Protein AF-A0A6V8LQ02-F1 (afdb_monomer_lite)

Foldseek 3Di:
DQVVQVVQFDWDWDDPPPQDTDIDGGHDPVRVVVLCVQLVVQLDDPDPDDPDDSVRSSVVSVVVVVVVVLPDPPDDDDVNHRDDWDKAWPPVCLLVLNIFIATPVRDTHGSVRVVVVCVVVVNDRPNVCPVDDDPPPPDDDD

Sequence (142 aa):
MEARARQTRAFHLTRHGDGRVRLTGWLDEDGAATVNAALDPLCAPRHDVDVRTPAQRRADALVEICDLAMRTEDLPESGGERPHVVVTVSFDMLRLALGVGTLDTGERLSPEQVRRLACDAKIIPPSWVAMGRSWTWAAPDG

pLDDT: mean 73.09, std 15.28, range [33.59, 93.06]

Secondary structure (DSSP, 8-state):
-HHHHHHS-EEEEEE-SSS-EEEEEE--HHHHHHHHHHHHHHHS--SS---S-HHHHHHHHHHHHHHHHHHSTTSPPBTTB-----EE--HHHHHTT-PPEEETTSPEEPHHHHHHHHHHTT---GGGTTSS----------

Radius of gyration: 18.88 Å; chains: 1; bounding box: 37×36×60 Å

Organism: NCBI:txid1076125

Structure (mmCIF, N/CA/C/O backbone):
data_AF-A0A6V8LQ02-F1
#
_entry.id   AF-A0A6V8LQ02-F1
#
loop_
_atom_site.group_PDB
_atom_site.id
_atom_site.type_symbol
_atom_site.label_atom_id
_atom_site.label_alt_id
_atom_site.label_comp_id
_atom_site.label_asym_id
_atom_site.label_entity_id
_atom_site.label_seq_id
_atom_site.pdbx_PDB_ins_code
_atom_site.Cartn_x
_atom_site.Cartn_y
_atom_site.Cartn_z
_atom_site.occupancy
_atom_site.B_iso_or_equiv
_atom_site.auth_seq_id
_atom_site.auth_comp_id
_atom_site.auth_asym_id
_atom_site.auth_atom_id
_atom_site.pdbx_PDB_model_num
ATOM 1 N N . MET A 1 1 ? -2.259 -7.058 30.278 1.00 58.53 1 MET A N 1
ATOM 2 C CA . MET A 1 1 ? -1.406 -6.552 29.176 1.00 58.53 1 MET A CA 1
ATOM 3 C C . MET A 1 1 ? -2.218 -6.248 27.919 1.00 58.53 1 MET A C 1
ATOM 5 O O . MET A 1 1 ? -2.030 -5.171 27.367 1.00 58.53 1 MET A O 1
ATOM 9 N N . GLU A 1 2 ? -3.173 -7.097 27.529 1.00 57.34 2 GLU A N 1
ATOM 10 C CA . GLU A 1 2 ? -4.041 -6.910 26.344 1.00 57.34 2 GLU A CA 1
ATOM 11 C C . GLU A 1 2 ? -4.766 -5.554 26.277 1.00 57.34 2 GLU A C 1
ATOM 13 O O . GLU A 1 2 ? -4.810 -4.925 25.224 1.00 57.34 2 GLU A O 1
ATOM 18 N N . ALA A 1 3 ? -5.264 -5.032 27.407 1.00 57.34 3 ALA A N 1
ATOM 19 C CA . ALA A 1 3 ? -5.934 -3.726 27.438 1.00 57.34 3 ALA A CA 1
ATOM 20 C C . ALA A 1 3 ? -5.021 -2.559 27.008 1.00 57.34 3 ALA A C 1
ATOM 22 O O . ALA A 1 3 ? -5.496 -1.602 26.402 1.00 57.34 3 ALA A O 1
ATOM 23 N N . ARG A 1 4 ? -3.710 -2.653 27.283 1.00 57.12 4 ARG A N 1
ATOM 24 C CA . ARG A 1 4 ? -2.720 -1.647 26.875 1.00 57.12 4 ARG A CA 1
ATOM 25 C C . ARG A 1 4 ? -2.371 -1.798 25.395 1.00 57.12 4 ARG A C 1
ATOM 27 O O . ARG A 1 4 ? -2.341 -0.789 24.706 1.00 57.12 4 ARG A O 1
ATOM 34 N N . ALA A 1 5 ? -2.212 -3.031 24.904 1.00 59.41 5 ALA A N 1
ATOM 35 C CA . ALA A 1 5 ? -1.982 -3.307 23.482 1.00 59.41 5 ALA A CA 1
ATOM 36 C C . ALA A 1 5 ? -3.120 -2.756 22.602 1.00 59.41 5 ALA A C 1
ATOM 38 O O . ALA A 1 5 ? -2.867 -2.067 21.615 1.00 59.41 5 ALA A O 1
ATOM 39 N N . ARG A 1 6 ? -4.378 -2.941 23.027 1.00 60.41 6 ARG A N 1
ATOM 40 C CA . ARG A 1 6 ? -5.551 -2.408 22.320 1.00 60.41 6 ARG A CA 1
ATOM 41 C C . ARG A 1 6 ? -5.645 -0.879 22.355 1.00 60.41 6 ARG A C 1
ATOM 43 O O . ARG A 1 6 ? -6.169 -0.287 21.419 1.00 60.41 6 ARG A O 1
ATOM 50 N N . GLN A 1 7 ? -5.154 -0.235 23.415 1.00 59.66 7 GLN A N 1
ATOM 51 C CA . GLN A 1 7 ? -5.141 1.230 23.542 1.00 59.66 7 GLN A CA 1
ATOM 52 C C . GLN A 1 7 ? -3.989 1.889 22.780 1.00 59.66 7 GLN A C 1
ATOM 54 O O . GLN A 1 7 ? -4.115 3.039 22.373 1.00 59.66 7 GLN A O 1
ATOM 59 N N . THR A 1 8 ? -2.877 1.181 22.572 1.00 72.75 8 THR A N 1
ATOM 60 C CA . THR A 1 8 ? -1.730 1.689 21.805 1.00 72.75 8 THR A CA 1
ATOM 61 C C . THR A 1 8 ? -1.779 1.335 20.324 1.00 72.75 8 THR A C 1
ATOM 63 O O . THR A 1 8 ? -0.861 1.705 19.591 1.00 72.75 8 THR A O 1
ATOM 66 N N . ARG A 1 9 ? -2.818 0.614 19.876 1.00 79.50 9 ARG A N 1
ATOM 67 C CA . ARG A 1 9 ? -2.979 0.282 18.463 1.00 79.50 9 ARG A CA 1
ATOM 68 C C . ARG A 1 9 ? -3.126 1.560 17.650 1.00 79.50 9 ARG A C 1
ATOM 70 O O . ARG A 1 9 ? -3.928 2.435 17.975 1.00 79.50 9 ARG A O 1
ATOM 77 N N . ALA A 1 10 ? -2.346 1.661 16.594 1.00 84.06 10 ALA A N 1
ATOM 78 C CA . ALA A 1 10 ? -2.382 2.808 15.713 1.00 84.06 10 ALA A CA 1
ATOM 79 C C . ALA A 1 10 ? -1.878 2.398 14.338 1.00 84.06 10 ALA A C 1
ATOM 81 O O . ALA A 1 10 ? -1.065 1.485 14.227 1.00 84.06 10 ALA A O 1
ATOM 82 N N . PHE A 1 11 ? -2.329 3.096 13.305 1.00 88.75 11 PHE A N 1
ATOM 83 C CA . PHE A 1 11 ? -1.828 2.951 11.948 1.00 88.75 11 PHE A CA 1
ATOM 84 C C . PHE A 1 11 ? -1.801 4.339 11.317 1.00 88.75 11 PHE A C 1
ATOM 86 O O . PHE A 1 11 ? -2.826 5.006 11.217 1.00 88.75 11 PHE A O 1
ATOM 93 N N . HIS A 1 12 ? -0.609 4.788 10.948 1.00 86.19 12 HIS A N 1
ATOM 94 C CA . HIS A 1 12 ? -0.364 6.118 10.417 1.00 86.19 12 HIS A CA 1
ATOM 95 C C . HIS A 1 12 ? 0.263 6.012 9.034 1.00 86.19 12 HIS A C 1
ATOM 97 O O . HIS A 1 12 ? 1.202 5.237 8.830 1.00 86.19 12 HIS A O 1
ATOM 103 N N . LEU A 1 13 ? -0.232 6.850 8.127 1.00 87.69 13 LEU A N 1
ATOM 104 C CA . LEU A 1 13 ? 0.320 7.093 6.803 1.00 87.69 13 LEU A CA 1
ATOM 105 C C . LEU A 1 13 ? 0.954 8.486 6.796 1.00 87.69 13 LEU A C 1
ATOM 107 O O . LEU A 1 13 ? 0.249 9.492 6.786 1.00 87.69 13 LEU A O 1
ATOM 111 N N . THR A 1 14 ? 2.285 8.550 6.808 1.00 86.38 14 THR A N 1
ATOM 112 C CA . THR A 1 14 ? 3.028 9.819 6.847 1.00 86.38 14 THR A CA 1
ATOM 113 C C . THR A 1 14 ? 3.802 10.020 5.551 1.00 86.38 14 THR A C 1
ATOM 115 O O . THR A 1 14 ? 4.638 9.195 5.180 1.00 86.38 14 THR A O 1
ATOM 118 N N . ARG A 1 15 ? 3.552 11.130 4.850 1.00 83.69 15 ARG A N 1
ATOM 119 C CA . ARG A 1 15 ? 4.243 11.462 3.594 1.00 83.69 15 ARG A CA 1
ATOM 120 C C . ARG A 1 15 ? 5.707 11.814 3.852 1.00 83.69 15 ARG A C 1
ATOM 122 O O . ARG A 1 15 ? 5.998 12.586 4.760 1.00 83.69 15 ARG A O 1
ATOM 129 N N . HIS A 1 16 ? 6.611 11.289 3.025 1.00 83.06 16 HIS A N 1
ATOM 130 C CA . HIS A 1 16 ? 8.054 11.535 3.148 1.00 83.06 16 HIS A CA 1
ATOM 131 C C . HIS A 1 16 ? 8.607 12.546 2.123 1.00 83.06 16 HIS A C 1
ATOM 133 O O . HIS A 1 16 ? 9.782 12.899 2.184 1.00 83.06 16 HIS A O 1
ATOM 139 N N . GLY A 1 17 ? 7.758 13.045 1.212 1.00 71.25 17 GLY A N 1
ATOM 140 C CA . GLY A 1 17 ? 8.073 14.126 0.263 1.00 71.25 17 GLY A CA 1
ATOM 141 C C . GLY A 1 17 ? 8.778 13.693 -1.029 1.00 71.25 17 GLY A C 1
ATOM 142 O O . GLY A 1 17 ? 8.812 14.456 -1.987 1.00 71.25 17 GLY A O 1
ATOM 143 N N . ASP A 1 18 ? 9.268 12.460 -1.094 1.00 81.19 18 ASP A N 1
ATOM 144 C CA . ASP A 1 18 ? 9.986 11.861 -2.228 1.00 81.19 18 ASP A CA 1
ATOM 145 C C . ASP A 1 18 ? 9.121 10.870 -3.029 1.00 81.19 18 ASP A C 1
ATOM 147 O O . ASP A 1 18 ? 9.623 9.942 -3.660 1.00 81.19 18 ASP A O 1
ATOM 151 N N . GLY A 1 19 ? 7.798 11.035 -2.963 1.00 74.25 19 GLY A N 1
ATOM 152 C CA . GLY A 1 19 ? 6.839 10.104 -3.564 1.00 74.25 19 GLY A CA 1
ATOM 153 C C . GLY A 1 19 ? 6.628 8.819 -2.759 1.00 74.25 19 GLY A C 1
ATOM 154 O O . GLY A 1 19 ? 5.898 7.939 -3.212 1.00 74.25 19 GLY A O 1
ATOM 155 N N . ARG A 1 20 ? 7.226 8.697 -1.565 1.00 82.56 20 ARG A N 1
ATOM 156 C CA . ARG A 1 20 ? 6.972 7.586 -0.643 1.00 82.56 20 ARG A CA 1
ATOM 157 C C . ARG A 1 20 ? 6.071 8.009 0.512 1.00 82.56 20 ARG A C 1
ATOM 159 O O . ARG A 1 20 ? 6.140 9.130 1.028 1.00 82.56 20 ARG A O 1
ATOM 166 N N . VAL A 1 21 ? 5.261 7.056 0.960 1.00 84.50 21 VAL A N 1
ATOM 167 C CA . VAL A 1 21 ? 4.457 7.155 2.179 1.00 84.50 21 VAL A CA 1
ATOM 168 C C . VAL A 1 21 ? 4.983 6.130 3.172 1.00 84.50 21 VAL A C 1
ATOM 170 O O . VAL A 1 21 ? 5.175 4.961 2.841 1.00 84.50 21 VAL A O 1
ATOM 173 N N . ARG A 1 22 ? 5.248 6.579 4.396 1.00 88.69 22 ARG A N 1
ATOM 174 C CA . ARG A 1 22 ? 5.670 5.725 5.498 1.00 88.69 22 ARG A CA 1
ATOM 175 C C . ARG A 1 22 ? 4.441 5.214 6.238 1.00 88.69 22 ARG A C 1
ATOM 177 O O . ARG A 1 22 ? 3.657 6.007 6.750 1.00 88.69 22 ARG A O 1
ATOM 184 N N . LEU A 1 23 ? 4.328 3.893 6.324 1.00 92.00 23 LEU A N 1
ATOM 185 C CA . LEU A 1 23 ? 3.333 3.195 7.132 1.00 92.00 23 LEU A CA 1
ATOM 186 C C . LEU A 1 23 ? 3.958 2.875 8.491 1.00 92.00 23 LEU A C 1
ATOM 188 O O . LEU A 1 23 ? 5.024 2.260 8.548 1.00 92.00 23 LEU A O 1
ATOM 192 N N . THR A 1 24 ? 3.327 3.294 9.587 1.00 89.69 24 THR A N 1
ATOM 193 C CA . THR A 1 24 ? 3.813 3.001 10.948 1.00 89.69 24 THR A CA 1
ATOM 194 C C . THR A 1 24 ? 2.689 2.811 11.936 1.00 89.69 24 THR A C 1
ATOM 196 O O . THR A 1 24 ? 1.683 3.512 11.881 1.00 89.69 24 THR A O 1
ATOM 199 N N . GLY A 1 25 ? 2.920 1.951 12.918 1.00 88.69 25 GLY A N 1
ATOM 200 C CA . GLY A 1 25 ? 2.064 1.842 14.079 1.00 88.69 25 GLY A CA 1
ATOM 201 C C . GLY A 1 25 ? 2.180 0.481 14.739 1.00 88.69 25 GLY A C 1
ATOM 202 O O . GLY A 1 25 ? 3.124 -0.262 14.468 1.00 88.69 25 GLY A O 1
ATOM 203 N N . TRP A 1 26 ? 1.229 0.184 15.612 1.00 90.81 26 TRP A N 1
ATOM 204 C CA . TRP A 1 26 ? 1.202 -1.044 16.392 1.00 90.81 26 TRP A CA 1
ATOM 205 C C . TRP A 1 26 ? -0.141 -1.730 16.204 1.00 90.81 26 TRP A C 1
ATOM 207 O O . TRP A 1 26 ? -1.185 -1.076 16.208 1.00 90.81 26 TRP A O 1
ATOM 217 N N . LEU A 1 27 ? -0.095 -3.047 16.059 1.00 89.38 27 LEU A N 1
ATOM 218 C CA . LEU A 1 27 ? -1.253 -3.924 16.169 1.00 89.38 27 LEU A CA 1
ATOM 219 C C . LEU A 1 27 ? -1.138 -4.692 17.487 1.00 89.38 27 LEU A C 1
ATOM 221 O O . LEU A 1 27 ? -0.041 -4.844 18.030 1.00 89.38 27 LEU A O 1
ATOM 225 N N . ASP A 1 28 ? -2.268 -5.155 18.005 1.00 89.56 28 ASP A N 1
ATOM 226 C CA . ASP A 1 28 ? -2.272 -6.226 18.995 1.00 89.56 28 ASP A CA 1
ATOM 227 C C . ASP A 1 28 ? -1.915 -7.566 18.329 1.00 89.56 28 ASP A C 1
ATOM 229 O O . ASP A 1 28 ? -1.800 -7.662 17.105 1.00 89.56 28 ASP A O 1
ATOM 233 N N . GLU A 1 29 ? -1.677 -8.601 19.136 1.00 87.06 29 GLU A N 1
ATOM 234 C CA . GLU A 1 29 ? -1.217 -9.901 18.630 1.00 87.06 29 GLU A CA 1
ATOM 235 C C . GLU A 1 29 ? -2.233 -10.545 17.676 1.00 87.06 29 GLU A C 1
ATOM 237 O O . GLU A 1 29 ? -1.843 -11.031 16.616 1.00 87.06 29 GLU A O 1
ATOM 242 N N . ASP A 1 30 ? -3.526 -10.478 18.003 1.00 88.19 30 ASP A N 1
ATOM 243 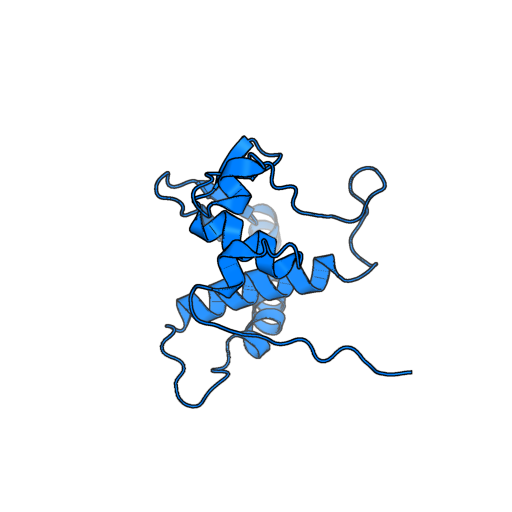C CA . ASP A 1 30 ? -4.609 -11.008 17.164 1.00 88.19 30 ASP A CA 1
ATOM 244 C C . ASP A 1 30 ? -4.747 -10.239 15.837 1.00 88.19 30 ASP A C 1
ATOM 246 O O . ASP A 1 30 ? -4.814 -10.834 14.755 1.00 88.19 30 ASP A O 1
ATOM 250 N N . GLY A 1 31 ? -4.673 -8.902 15.879 1.00 86.19 31 GLY A N 1
ATOM 251 C CA . GLY A 1 31 ? -4.651 -8.077 14.674 1.00 86.19 31 GLY A CA 1
ATOM 252 C C . GLY A 1 31 ? -3.421 -8.347 13.803 1.00 86.19 31 GLY A C 1
ATOM 253 O O . GLY A 1 31 ? -3.533 -8.437 12.580 1.00 86.19 31 GLY A O 1
ATOM 254 N N . ALA A 1 32 ? -2.247 -8.534 14.412 1.00 89.75 32 ALA A N 1
ATOM 255 C CA . ALA A 1 32 ? -1.029 -8.895 13.693 1.00 89.75 32 ALA A CA 1
ATOM 256 C C . ALA A 1 32 ? -1.130 -10.290 13.054 1.00 89.75 32 ALA A C 1
ATOM 258 O O . ALA A 1 32 ? -0.719 -10.457 11.905 1.00 89.75 32 ALA A O 1
ATOM 259 N N . ALA A 1 33 ? -1.698 -11.271 13.761 1.00 90.00 33 ALA A N 1
ATOM 260 C CA . ALA A 1 33 ? -1.937 -12.614 13.237 1.00 90.00 33 ALA A CA 1
ATOM 261 C C . ALA A 1 33 ? -2.888 -12.582 12.034 1.00 90.00 33 ALA A C 1
ATOM 263 O O . ALA A 1 33 ? -2.578 -13.165 10.996 1.00 90.00 33 ALA A O 1
ATOM 264 N N . THR A 1 34 ? -3.983 -11.825 12.135 1.00 92.38 34 THR A N 1
ATOM 265 C CA . THR A 1 34 ? -4.949 -11.630 11.044 1.00 92.38 34 THR A CA 1
ATOM 266 C C . THR A 1 34 ? -4.293 -10.999 9.813 1.00 92.38 34 THR A C 1
ATOM 268 O O . THR A 1 34 ? -4.429 -11.509 8.701 1.00 92.38 34 THR A O 1
ATOM 271 N N . VAL A 1 35 ? -3.528 -9.917 9.998 1.00 91.88 35 VAL A N 1
ATOM 272 C CA . VAL A 1 35 ? -2.822 -9.242 8.896 1.00 91.88 35 VAL A CA 1
ATOM 273 C C . VAL A 1 35 ? -1.774 -10.156 8.257 1.00 91.88 35 VAL A C 1
ATOM 275 O O . VAL A 1 35 ? -1.667 -10.192 7.034 1.00 91.88 35 VAL A O 1
ATOM 278 N N . ASN A 1 36 ? -1.017 -10.918 9.052 1.00 92.06 36 ASN A N 1
ATOM 279 C CA . ASN A 1 36 ? -0.057 -11.890 8.523 1.00 92.06 36 ASN A CA 1
ATOM 280 C C . ASN A 1 36 ? -0.752 -12.969 7.692 1.00 92.06 36 ASN A C 1
ATOM 282 O O . ASN A 1 36 ? -0.366 -13.182 6.548 1.00 92.06 36 ASN A O 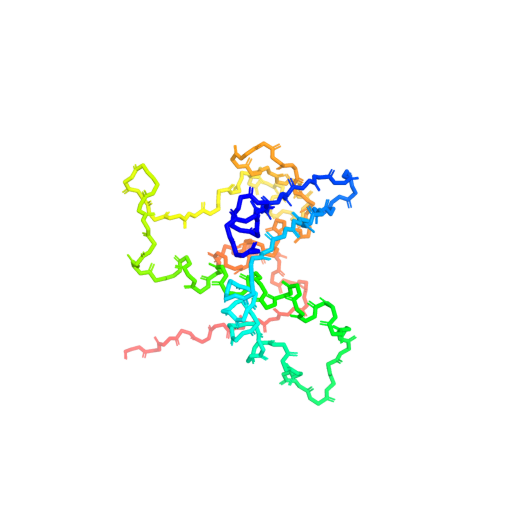1
ATOM 286 N N . ALA A 1 37 ? -1.816 -13.576 8.222 1.00 91.12 37 ALA A N 1
ATOM 287 C CA . ALA A 1 37 ? -2.560 -14.621 7.528 1.00 91.12 37 ALA A CA 1
ATOM 288 C C . ALA A 1 37 ? -3.116 -14.151 6.173 1.00 91.12 37 ALA A C 1
ATOM 290 O O . ALA A 1 37 ? -3.133 -14.925 5.218 1.00 91.12 37 ALA A O 1
ATOM 291 N N . ALA A 1 38 ? -3.531 -12.885 6.069 1.00 91.19 38 ALA A N 1
ATOM 292 C CA . ALA A 1 38 ? -4.001 -12.306 4.813 1.00 91.19 38 ALA A CA 1
ATOM 293 C C . ALA A 1 38 ? -2.858 -11.998 3.825 1.00 91.19 38 ALA A C 1
ATOM 295 O O . ALA A 1 38 ? -3.022 -12.177 2.619 1.00 91.19 38 ALA A O 1
ATOM 296 N N . LEU A 1 39 ? -1.698 -11.544 4.314 1.00 93.06 39 LEU A N 1
ATOM 297 C CA . LEU A 1 39 ? -0.548 -11.178 3.475 1.00 93.06 39 LEU A CA 1
ATOM 298 C C . LEU A 1 39 ? 0.242 -12.385 2.967 1.00 93.06 39 LEU A C 1
ATOM 300 O O . LEU A 1 39 ? 0.726 -12.357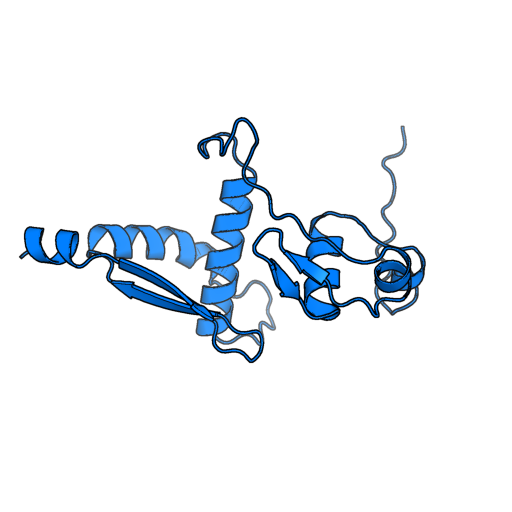 1.834 1.00 93.06 39 LEU A O 1
ATOM 304 N N . ASP A 1 40 ? 0.411 -13.416 3.793 1.00 91.12 40 ASP A N 1
ATOM 305 C CA . ASP A 1 40 ? 1.299 -14.550 3.520 1.00 91.12 40 ASP A CA 1
ATOM 306 C C . ASP A 1 40 ? 1.029 -15.232 2.160 1.00 91.12 40 ASP A C 1
ATOM 308 O O . ASP A 1 40 ? 1.996 -15.441 1.417 1.00 91.12 40 ASP A O 1
ATOM 312 N N . PRO A 1 41 ? -0.232 -15.490 1.745 1.00 89.44 41 PRO A N 1
ATOM 313 C CA . PRO A 1 41 ? -0.531 -16.079 0.436 1.00 89.44 41 PRO A CA 1
ATOM 314 C C . PRO A 1 41 ? -0.072 -15.226 -0.755 1.00 89.44 41 PRO A C 1
ATOM 316 O O . PRO A 1 41 ? 0.242 -15.760 -1.818 1.00 89.44 41 PRO A O 1
ATOM 319 N N . LEU A 1 42 ? -0.023 -13.902 -0.591 1.00 88.19 42 LEU A N 1
ATOM 320 C CA . LEU A 1 42 ? 0.329 -12.947 -1.647 1.00 88.19 42 LEU A CA 1
ATOM 321 C C . LEU A 1 42 ? 1.822 -12.585 -1.640 1.00 88.19 42 LEU A C 1
ATOM 323 O O . LEU A 1 42 ? 2.345 -12.058 -2.621 1.00 88.19 42 LEU A O 1
ATOM 327 N N . CYS A 1 43 ? 2.530 -12.890 -0.549 1.00 89.69 43 CYS A N 1
ATOM 328 C CA . CYS A 1 43 ? 3.965 -12.639 -0.408 1.00 89.69 43 CYS A CA 1
ATOM 329 C C . CYS A 1 43 ? 4.845 -13.703 -1.086 1.00 89.69 43 CYS A C 1
ATOM 331 O O . CYS A 1 43 ? 6.065 -13.511 -1.188 1.00 89.69 43 CYS A O 1
ATOM 333 N N . ALA A 1 44 ? 4.262 -14.825 -1.517 1.00 83.69 44 ALA A N 1
ATOM 334 C CA . ALA A 1 44 ? 4.984 -15.886 -2.204 1.00 83.69 44 ALA A CA 1
ATOM 335 C C . ALA A 1 44 ? 5.510 -15.405 -3.576 1.00 83.69 44 ALA A C 1
ATOM 337 O O . ALA A 1 44 ? 4.816 -14.666 -4.280 1.00 83.69 44 ALA A O 1
ATOM 338 N N . PRO A 1 45 ? 6.728 -15.809 -3.989 1.00 78.25 45 PRO A N 1
ATOM 339 C CA . PRO A 1 45 ? 7.220 -15.553 -5.339 1.00 78.25 45 PRO A CA 1
ATOM 340 C C . PRO A 1 45 ? 6.255 -16.131 -6.379 1.00 78.25 45 PRO A C 1
ATOM 342 O O . PRO A 1 45 ? 5.932 -17.315 -6.333 1.00 78.25 45 PRO A O 1
ATOM 345 N N . ARG A 1 46 ? 5.784 -15.300 -7.313 1.00 70.94 46 ARG A N 1
ATOM 346 C CA . ARG A 1 46 ? 4.782 -15.710 -8.319 1.00 70.94 46 ARG A CA 1
ATOM 347 C C . ARG A 1 46 ? 5.387 -16.317 -9.588 1.00 70.94 46 ARG A C 1
ATOM 349 O O . ARG A 1 46 ? 4.667 -16.924 -10.374 1.00 70.94 46 ARG A O 1
ATOM 356 N N . HIS A 1 47 ? 6.694 -16.156 -9.790 1.00 71.56 47 HIS A N 1
ATOM 357 C CA . HIS A 1 47 ? 7.421 -16.624 -10.969 1.00 71.56 47 HIS A CA 1
ATOM 358 C C . HIS A 1 47 ? 8.801 -17.157 -10.572 1.00 71.56 47 HIS A C 1
ATOM 360 O O . HIS A 1 47 ? 9.362 -16.705 -9.573 1.00 71.56 47 HIS A O 1
ATOM 366 N N . ASP A 1 48 ? 9.370 -18.044 -11.397 1.00 71.75 48 ASP A N 1
ATOM 367 C CA . ASP A 1 48 ? 10.718 -18.613 -11.205 1.00 71.75 48 ASP A CA 1
ATOM 368 C C . ASP A 1 48 ? 11.815 -17.541 -11.092 1.00 71.75 48 ASP A C 1
ATOM 370 O O . ASP A 1 48 ? 12.866 -17.774 -10.497 1.00 71.75 48 ASP A O 1
ATOM 374 N N . VAL A 1 49 ? 11.558 -16.339 -11.621 1.00 77.94 49 VAL A N 1
ATOM 375 C CA . VAL A 1 49 ? 12.416 -15.162 -11.465 1.00 77.94 49 VAL A CA 1
ATOM 376 C C . VAL A 1 49 ? 11.609 -14.020 -10.847 1.00 77.94 49 VAL A C 1
ATOM 378 O O . VAL A 1 49 ? 11.104 -13.140 -11.544 1.00 77.94 49 VAL A O 1
ATOM 381 N N . ASP A 1 50 ? 11.480 -14.023 -9.520 1.00 81.44 50 ASP A N 1
ATOM 382 C CA . ASP A 1 50 ? 10.958 -12.884 -8.760 1.00 81.44 50 ASP A CA 1
ATOM 383 C C . ASP A 1 50 ? 12.115 -12.088 -8.140 1.00 81.44 50 ASP A C 1
ATOM 385 O O . ASP A 1 50 ? 12.697 -12.475 -7.127 1.00 81.44 50 ASP A O 1
ATOM 389 N N . VAL A 1 51 ? 12.451 -10.956 -8.764 1.00 88.06 51 VAL A N 1
ATOM 390 C CA . VAL A 1 51 ? 13.548 -10.070 -8.331 1.00 88.06 51 VAL A CA 1
ATOM 391 C C . VAL A 1 51 ? 13.178 -9.175 -7.146 1.00 88.06 51 VAL A C 1
ATOM 393 O O . VAL A 1 51 ? 14.027 -8.436 -6.645 1.00 88.06 51 VAL A O 1
ATOM 396 N N . ARG A 1 52 ? 11.918 -9.195 -6.694 1.00 88.94 52 ARG A N 1
ATOM 397 C CA . ARG A 1 52 ? 11.479 -8.365 -5.571 1.00 88.94 52 ARG A CA 1
ATOM 398 C C . ARG A 1 52 ? 12.052 -8.902 -4.267 1.00 88.94 52 ARG A C 1
ATOM 400 O O . ARG A 1 52 ? 12.128 -10.106 -4.020 1.00 88.94 52 ARG A O 1
ATOM 407 N N . THR A 1 53 ? 12.410 -7.990 -3.379 1.00 91.69 53 THR A N 1
ATOM 408 C CA . THR A 1 53 ? 12.749 -8.332 -1.995 1.00 91.69 53 THR A CA 1
ATOM 409 C C . THR A 1 53 ? 11.502 -8.805 -1.233 1.00 91.69 53 THR A C 1
ATOM 411 O O . THR A 1 53 ? 10.382 -8.422 -1.585 1.00 91.69 53 THR A O 1
ATOM 414 N N . PRO A 1 54 ? 11.653 -9.579 -0.141 1.00 89.31 54 PRO A N 1
ATOM 415 C CA . PRO A 1 54 ? 10.523 -9.950 0.714 1.00 89.31 54 PRO A CA 1
ATOM 416 C C . PRO A 1 54 ? 9.715 -8.741 1.214 1.00 89.31 54 PRO A C 1
ATOM 418 O O . PRO A 1 54 ? 8.490 -8.790 1.252 1.00 89.31 54 PRO A O 1
ATOM 421 N N . ALA A 1 55 ? 10.389 -7.632 1.537 1.00 90.88 55 ALA A N 1
ATOM 422 C CA . ALA A 1 55 ? 9.732 -6.399 1.967 1.00 90.88 55 ALA A CA 1
ATOM 423 C C . ALA A 1 55 ? 8.901 -5.753 0.844 1.00 90.88 55 ALA A C 1
ATOM 425 O O . ALA A 1 55 ? 7.795 -5.288 1.105 1.00 90.88 55 ALA A O 1
ATOM 426 N N . GLN A 1 56 ? 9.398 -5.763 -0.400 1.00 91.25 56 GLN A N 1
ATOM 427 C CA . GLN A 1 56 ? 8.639 -5.291 -1.564 1.00 91.25 56 GLN A CA 1
ATOM 428 C C . GLN A 1 56 ? 7.412 -6.167 -1.821 1.00 91.25 56 GLN A C 1
ATOM 430 O O . GLN A 1 56 ? 6.320 -5.631 -1.952 1.00 91.25 56 GLN A O 1
ATOM 435 N N . ARG A 1 57 ? 7.552 -7.500 -1.787 1.00 92.19 57 ARG A N 1
ATOM 436 C CA . ARG A 1 57 ? 6.400 -8.410 -1.934 1.00 92.19 57 ARG A CA 1
ATOM 437 C C . ARG A 1 57 ? 5.341 -8.182 -0.864 1.00 92.19 57 ARG A C 1
ATOM 439 O O . ARG A 1 57 ? 4.157 -8.200 -1.166 1.00 92.19 57 ARG A O 1
ATOM 446 N N . ARG A 1 58 ? 5.761 -7.922 0.375 1.00 92.38 58 ARG A N 1
ATOM 447 C CA . ARG A 1 58 ? 4.840 -7.621 1.473 1.00 92.38 58 ARG A CA 1
ATOM 448 C C . ARG A 1 58 ? 4.127 -6.279 1.301 1.00 92.38 58 ARG A C 1
ATOM 450 O O . ARG A 1 58 ? 2.955 -6.174 1.648 1.00 92.38 58 ARG A O 1
ATOM 457 N N . ALA A 1 59 ? 4.813 -5.267 0.770 1.00 91.06 59 ALA A N 1
ATOM 458 C CA . ALA A 1 59 ? 4.191 -3.992 0.426 1.00 91.06 59 ALA A CA 1
ATOM 459 C C . ALA A 1 59 ? 3.171 -4.156 -0.715 1.00 91.06 59 ALA A C 1
ATOM 461 O O . ALA A 1 59 ? 2.051 -3.669 -0.590 1.00 91.06 59 ALA A O 1
ATOM 462 N N . ASP A 1 60 ? 3.529 -4.894 -1.769 1.00 90.94 60 ASP A N 1
ATOM 463 C CA . ASP A 1 60 ? 2.635 -5.199 -2.893 1.00 90.94 60 ASP A CA 1
ATOM 464 C C . ASP A 1 60 ? 1.395 -5.978 -2.421 1.00 90.94 60 ASP A C 1
ATOM 466 O O . ASP A 1 60 ? 0.272 -5.622 -2.765 1.00 90.94 60 ASP A O 1
ATOM 470 N N . ALA A 1 61 ? 1.588 -6.993 -1.572 1.00 91.50 61 ALA A N 1
ATOM 471 C CA . ALA A 1 61 ? 0.514 -7.798 -0.995 1.00 91.50 61 ALA A CA 1
ATOM 472 C C . ALA A 1 61 ? -0.490 -6.958 -0.191 1.00 91.50 61 ALA A C 1
ATOM 474 O O . ALA A 1 61 ? -1.692 -7.195 -0.270 1.00 91.50 61 ALA A O 1
ATOM 475 N N . LEU A 1 62 ? -0.018 -5.962 0.567 1.00 92.94 62 LEU A N 1
ATOM 476 C CA . LEU A 1 62 ? -0.903 -5.070 1.318 1.00 92.94 62 LEU A CA 1
ATOM 477 C C . LEU A 1 62 ? -1.802 -4.254 0.385 1.00 92.94 62 LEU A C 1
ATOM 479 O O . LEU A 1 62 ? -2.994 -4.123 0.651 1.00 92.94 62 LEU A O 1
ATOM 483 N N . VAL A 1 63 ? -1.240 -3.722 -0.703 1.00 91.00 63 VAL A N 1
ATOM 484 C CA . VAL A 1 63 ? -2.010 -2.976 -1.707 1.00 91.00 63 VAL A CA 1
ATOM 485 C C . VAL A 1 63 ? -3.010 -3.897 -2.401 1.00 91.00 63 VAL A C 1
ATOM 487 O O . VAL A 1 63 ? -4.175 -3.539 -2.524 1.00 91.00 63 VAL A O 1
ATOM 490 N N . GLU A 1 64 ? -2.595 -5.111 -2.761 1.00 89.25 64 GLU A N 1
ATOM 491 C CA . GLU A 1 64 ? -3.467 -6.089 -3.411 1.00 89.25 64 GLU A CA 1
ATOM 492 C C . GLU A 1 64 ? -4.656 -6.500 -2.528 1.00 89.25 64 GLU A C 1
ATOM 494 O O . GLU A 1 64 ? -5.768 -6.618 -3.033 1.00 89.25 64 GLU A O 1
ATOM 499 N N . ILE A 1 65 ? -4.475 -6.654 -1.210 1.00 89.69 65 ILE A N 1
ATOM 500 C CA . ILE A 1 65 ? -5.596 -6.897 -0.281 1.00 89.69 65 ILE A CA 1
ATOM 501 C C . ILE A 1 65 ? -6.571 -5.722 -0.282 1.00 89.69 65 ILE A C 1
ATOM 503 O O . ILE A 1 65 ? -7.781 -5.939 -0.323 1.00 89.69 65 ILE A O 1
ATOM 507 N N . CYS A 1 66 ? -6.066 -4.487 -0.241 1.00 87.62 66 CYS A N 1
ATOM 508 C CA . CYS A 1 66 ? -6.915 -3.300 -0.309 1.00 87.62 66 CYS A CA 1
ATOM 509 C C . CYS A 1 66 ? -7.679 -3.241 -1.639 1.00 87.6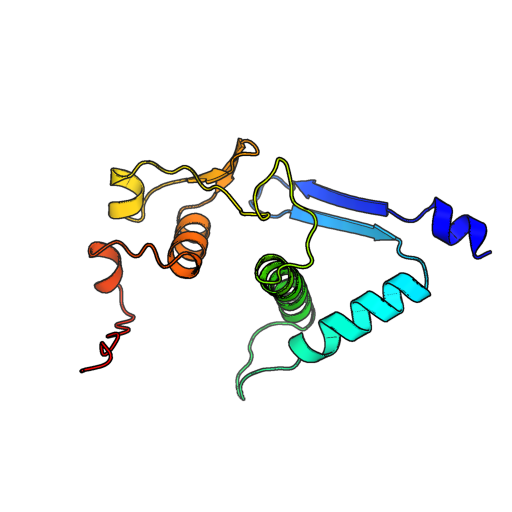2 66 CYS A C 1
ATOM 511 O O . CYS A 1 66 ? -8.875 -2.966 -1.636 1.00 87.62 66 CYS A O 1
ATOM 513 N N . ASP A 1 67 ? -7.028 -3.563 -2.757 1.00 82.38 67 ASP A N 1
ATOM 514 C CA . ASP A 1 67 ? -7.665 -3.625 -4.075 1.00 82.38 67 ASP A CA 1
ATOM 515 C C . ASP A 1 67 ? -8.728 -4.725 -4.154 1.00 82.38 67 ASP A C 1
ATOM 517 O O . ASP A 1 67 ? -9.793 -4.515 -4.735 1.00 82.38 67 ASP A O 1
ATOM 521 N N . LEU A 1 68 ? -8.468 -5.896 -3.566 1.00 83.81 68 LEU A N 1
ATOM 522 C CA . LEU A 1 68 ? -9.444 -6.980 -3.465 1.00 83.81 68 LEU A CA 1
ATOM 523 C C . LEU A 1 68 ? -10.644 -6.558 -2.616 1.00 83.81 68 LEU A C 1
ATOM 525 O O . LEU A 1 68 ? -11.775 -6.766 -3.043 1.00 83.81 68 LEU A O 1
ATOM 529 N N . ALA A 1 69 ? -10.410 -5.916 -1.469 1.00 83.06 69 ALA A N 1
ATOM 530 C CA . ALA A 1 69 ? -11.472 -5.405 -0.610 1.00 83.06 69 ALA A CA 1
ATOM 531 C C . ALA A 1 69 ? -12.314 -4.336 -1.325 1.00 83.06 69 ALA A C 1
ATOM 533 O O . ALA A 1 69 ? -13.534 -4.387 -1.263 1.00 83.06 69 ALA A O 1
ATOM 534 N N . MET A 1 70 ? -11.696 -3.418 -2.078 1.00 77.94 70 MET A N 1
ATOM 535 C CA . MET A 1 70 ? -12.422 -2.413 -2.878 1.00 77.94 70 MET A CA 1
ATOM 536 C C . MET A 1 70 ? -13.318 -3.024 -3.966 1.00 77.94 70 MET A C 1
ATOM 538 O O . MET A 1 70 ? -14.233 -2.363 -4.455 1.00 77.94 70 MET A O 1
ATOM 542 N N . ARG A 1 71 ? -13.076 -4.281 -4.357 1.00 78.00 71 ARG A N 1
ATOM 543 C CA . ARG A 1 71 ? -13.898 -5.008 -5.335 1.00 78.00 71 ARG A CA 1
ATOM 544 C C . ARG A 1 71 ? -15.043 -5.792 -4.697 1.00 78.00 71 ARG A C 1
ATOM 546 O O . ARG A 1 71 ? -15.950 -6.184 -5.431 1.00 78.00 71 ARG A O 1
ATOM 553 N N . THR A 1 72 ? -15.008 -6.049 -3.388 1.00 73.25 72 THR A N 1
ATOM 554 C CA . THR A 1 72 ? -16.103 -6.729 -2.687 1.00 73.25 72 THR A CA 1
ATOM 555 C C . THR A 1 72 ? -17.193 -5.736 -2.290 1.00 73.25 72 THR A C 1
ATOM 557 O O . THR A 1 72 ? -16.960 -4.537 -2.156 1.00 73.25 72 THR A O 1
ATOM 560 N N . GLU A 1 73 ? -18.419 -6.230 -2.127 1.00 64.19 73 GLU A N 1
ATOM 561 C CA . GLU A 1 73 ? -19.571 -5.396 -1.741 1.00 64.19 73 GLU A CA 1
ATOM 562 C C . GLU A 1 73 ? -19.647 -5.161 -0.225 1.00 64.19 73 GLU A C 1
ATOM 564 O O . GLU A 1 73 ? -20.491 -4.407 0.246 1.00 64.19 73 GLU A O 1
ATOM 569 N N . ASP A 1 74 ? -18.749 -5.790 0.534 1.00 70.44 74 ASP A N 1
ATOM 570 C CA . ASP A 1 74 ? -18.776 -5.816 1.997 1.00 70.44 74 ASP A CA 1
ATOM 571 C C . ASP A 1 74 ? -18.074 -4.612 2.647 1.00 70.44 74 ASP A C 1
ATOM 573 O O . ASP A 1 74 ? -18.107 -4.460 3.871 1.00 70.44 74 ASP A O 1
ATOM 577 N N . LEU A 1 75 ? -17.415 -3.753 1.859 1.00 68.62 75 LEU A N 1
ATOM 578 C CA . LEU A 1 75 ? -16.876 -2.502 2.384 1.00 68.62 75 LEU A CA 1
ATOM 579 C C . LEU A 1 75 ? -18.015 -1.504 2.631 1.00 68.62 75 LEU A C 1
ATOM 581 O O . LEU A 1 75 ? -18.811 -1.261 1.722 1.00 68.62 75 LEU A O 1
ATOM 585 N N . PRO A 1 76 ? -18.069 -0.868 3.817 1.00 66.50 76 PRO A N 1
ATOM 586 C CA . PRO A 1 76 ? -19.035 0.188 4.079 1.00 66.50 76 PRO A CA 1
ATOM 587 C C . PRO A 1 76 ? -18.935 1.295 3.028 1.00 66.50 76 PRO A C 1
ATOM 589 O O . PRO A 1 76 ? -17.838 1.741 2.683 1.00 66.50 76 PRO A O 1
ATOM 592 N N . GLU A 1 77 ? -20.088 1.759 2.554 1.00 61.59 77 GLU A N 1
ATOM 593 C CA . GLU A 1 77 ? -20.159 2.897 1.645 1.00 61.59 77 GLU A CA 1
ATOM 594 C C . GLU A 1 77 ? -19.595 4.154 2.316 1.00 61.59 77 GLU A C 1
ATOM 596 O O . GLU A 1 77 ? -19.928 4.483 3.459 1.00 61.59 77 GLU A O 1
ATOM 601 N N . SER A 1 78 ? -18.780 4.901 1.575 1.00 58.47 78 SER A N 1
ATOM 602 C CA . SER A 1 78 ? -18.363 6.246 1.966 1.00 58.47 78 SER A CA 1
ATOM 603 C C . SER A 1 78 ? -19.227 7.235 1.197 1.00 58.47 78 SER A C 1
ATOM 605 O O . SER A 1 78 ? -19.031 7.440 0.005 1.00 58.47 78 SER A O 1
ATOM 607 N N . GLY A 1 79 ? -20.220 7.833 1.862 1.00 53.59 79 GLY A N 1
ATOM 608 C CA . GLY A 1 79 ? -21.096 8.831 1.235 1.00 53.59 79 GLY A CA 1
ATOM 609 C C . GLY A 1 79 ? -22.083 8.278 0.195 1.00 53.59 79 GLY A C 1
ATOM 610 O O . GLY A 1 79 ? -22.536 9.042 -0.651 1.00 53.59 79 GLY A O 1
ATOM 611 N N . GLY A 1 80 ? -22.430 6.988 0.263 1.00 53.47 80 GLY A N 1
ATOM 612 C CA . GLY A 1 80 ? -23.383 6.341 -0.653 1.00 53.47 80 GLY A CA 1
ATOM 613 C C . GLY A 1 80 ? -22.755 5.729 -1.908 1.00 53.47 80 GLY A C 1
ATOM 614 O O . GLY A 1 80 ? -23.474 5.254 -2.782 1.00 53.47 80 GLY A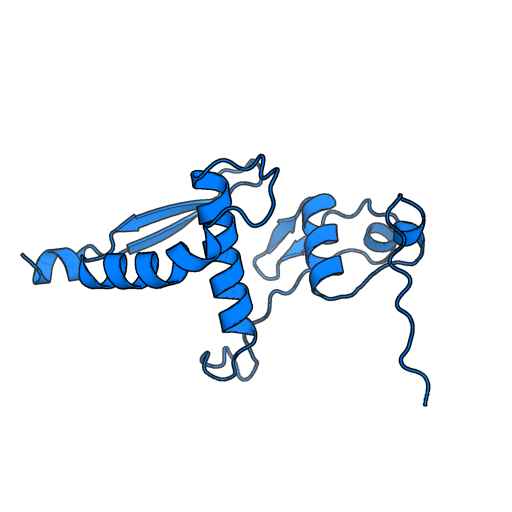 O 1
ATOM 615 N N . GLU A 1 81 ? -21.423 5.745 -2.019 1.00 51.12 81 GLU A N 1
ATOM 616 C CA . GLU A 1 81 ? -20.692 5.133 -3.127 1.00 51.12 81 GLU A CA 1
ATOM 617 C C . GLU A 1 81 ? -19.601 4.183 -2.615 1.00 51.12 81 GLU A C 1
ATOM 619 O O . GLU A 1 81 ? -19.080 4.321 -1.498 1.00 51.12 81 GLU A O 1
ATOM 624 N N . ARG A 1 82 ? -19.261 3.187 -3.443 1.00 55.12 82 ARG A N 1
ATOM 625 C CA . ARG A 1 82 ? -18.177 2.244 -3.154 1.00 55.12 82 ARG A CA 1
ATOM 626 C C . ARG A 1 82 ? -16.846 3.003 -3.054 1.00 55.12 82 ARG A C 1
ATOM 628 O O . ARG A 1 82 ? -16.605 3.886 -3.885 1.00 55.12 82 ARG A O 1
ATOM 635 N N . PRO A 1 83 ? -15.966 2.666 -2.090 1.00 59.22 83 PRO A N 1
ATOM 636 C CA . PRO A 1 83 ? -14.651 3.288 -1.986 1.00 59.22 83 PRO A CA 1
ATOM 637 C C . PRO A 1 83 ? -13.878 3.169 -3.303 1.00 59.22 83 PRO A C 1
ATOM 639 O O . PRO A 1 83 ? -13.637 2.069 -3.796 1.00 59.22 83 PRO A O 1
ATOM 642 N N . HIS A 1 84 ? -13.493 4.307 -3.872 1.00 60.81 84 HIS A N 1
ATOM 643 C CA . HIS A 1 84 ? -12.717 4.383 -5.103 1.00 60.81 84 HIS A CA 1
ATOM 644 C C . HIS A 1 84 ? -11.672 5.494 -4.996 1.00 60.81 84 HIS A C 1
ATOM 646 O O . HIS A 1 84 ? -11.837 6.462 -4.257 1.00 60.81 84 HIS A O 1
ATOM 652 N N . VAL A 1 85 ? -10.573 5.344 -5.732 1.00 66.81 85 VAL A N 1
ATOM 653 C CA . VAL A 1 85 ? -9.504 6.345 -5.785 1.00 66.81 85 VAL A CA 1
ATOM 654 C C . VAL A 1 85 ? -9.760 7.269 -6.971 1.00 66.81 85 VAL A C 1
ATOM 656 O O . VAL A 1 85 ? -9.740 6.824 -8.118 1.00 66.81 85 VAL A O 1
ATOM 659 N N . VAL A 1 86 ? -9.971 8.562 -6.715 1.00 68.50 86 VAL A N 1
ATOM 660 C CA . VAL A 1 86 ? -10.154 9.562 -7.777 1.00 68.50 86 VAL A CA 1
ATOM 661 C C . VAL A 1 86 ? -8.815 10.205 -8.116 1.00 68.50 86 VAL A C 1
ATOM 663 O O . VAL A 1 86 ? -8.186 10.852 -7.281 1.00 68.50 86 VAL A O 1
ATOM 666 N N . VAL A 1 87 ? -8.397 10.068 -9.375 1.00 67.94 87 VAL A N 1
ATOM 667 C CA . VAL A 1 87 ? -7.211 10.732 -9.927 1.00 67.94 87 VAL A CA 1
ATOM 668 C C . VAL A 1 87 ? -7.652 11.772 -10.950 1.00 67.94 87 VAL A C 1
ATOM 670 O O . VAL A 1 87 ? -8.225 11.441 -11.983 1.00 67.94 87 VAL A O 1
ATOM 673 N N . THR A 1 88 ? -7.329 13.034 -10.699 1.00 72.50 88 THR A N 1
ATOM 674 C CA . THR A 1 88 ? -7.521 14.146 -11.634 1.00 72.50 88 THR A CA 1
ATOM 675 C C . THR A 1 88 ? -6.222 14.419 -12.384 1.00 72.50 88 THR A C 1
ATOM 677 O O . THR A 1 88 ? -5.179 14.643 -11.783 1.00 72.50 88 THR A O 1
ATOM 680 N N . VAL A 1 89 ? -6.252 14.428 -13.711 1.00 73.06 89 VAL A N 1
ATOM 681 C CA . VAL A 1 89 ? -5.090 14.752 -14.551 1.00 73.06 89 VAL A CA 1
ATOM 682 C C . VAL A 1 89 ? -5.573 15.477 -15.802 1.00 73.06 89 VAL A C 1
ATOM 684 O O . VAL A 1 89 ? -6.669 15.208 -16.289 1.00 73.06 89 VAL A O 1
ATOM 687 N N . SER A 1 90 ? -4.775 16.410 -16.332 1.00 75.00 90 SER A N 1
ATOM 688 C CA . SER A 1 90 ? -5.095 17.049 -17.616 1.00 75.00 90 SER A CA 1
ATOM 689 C C . SER A 1 90 ? -5.173 15.993 -18.720 1.00 75.00 90 SER A C 1
ATOM 691 O O . SER A 1 90 ? -4.252 15.190 -18.877 1.00 75.00 90 SER A O 1
ATOM 693 N N . PHE A 1 91 ? -6.256 16.015 -19.498 1.00 68.44 91 PHE A N 1
ATOM 694 C CA . PHE A 1 91 ? -6.499 15.055 -20.574 1.00 68.44 91 PHE A CA 1
ATOM 695 C C . PHE A 1 91 ? -5.370 15.043 -21.615 1.00 68.44 91 PHE A C 1
ATOM 697 O O . PHE A 1 91 ? -4.880 13.973 -21.978 1.00 68.44 91 PHE A O 1
ATOM 704 N N . ASP A 1 92 ? -4.889 16.217 -22.035 1.00 68.00 92 ASP A N 1
ATOM 705 C CA . ASP A 1 92 ? -3.783 16.330 -22.996 1.00 68.00 92 ASP A CA 1
ATOM 706 C C . ASP A 1 92 ? -2.477 15.770 -22.423 1.00 68.00 92 ASP A C 1
ATOM 708 O O . ASP A 1 92 ? -1.715 15.083 -23.106 1.00 68.00 92 ASP A O 1
ATOM 712 N N . MET A 1 93 ? -2.241 15.995 -21.132 1.00 66.19 93 MET A N 1
ATOM 713 C CA . MET A 1 93 ? -1.049 15.507 -20.443 1.00 66.19 93 MET A CA 1
ATOM 714 C C . MET A 1 93 ? -1.099 13.996 -20.183 1.00 66.19 93 MET A C 1
ATOM 716 O O . MET A 1 93 ? -0.073 13.319 -20.291 1.00 66.19 93 MET A O 1
ATOM 720 N N . LEU A 1 94 ? -2.284 13.453 -19.890 1.00 68.31 94 LEU A N 1
ATOM 721 C CA . LEU A 1 94 ? -2.526 12.014 -19.822 1.00 68.31 94 LEU A CA 1
ATOM 722 C C . LEU A 1 94 ? -2.282 11.387 -21.198 1.00 68.31 94 LEU A C 1
ATOM 724 O O . LEU A 1 94 ? -1.495 10.453 -21.323 1.00 68.31 94 LEU A O 1
ATOM 728 N N . ARG A 1 95 ? -2.851 11.961 -22.261 1.00 65.62 95 ARG A N 1
ATOM 729 C CA . ARG A 1 95 ? -2.648 11.494 -23.637 1.00 65.62 95 ARG A CA 1
ATOM 730 C C . ARG A 1 95 ? -1.171 11.494 -24.044 1.00 65.62 95 ARG A C 1
ATOM 732 O O . ARG A 1 95 ? -0.733 10.572 -24.723 1.00 65.62 95 ARG A O 1
ATOM 739 N N . LEU A 1 96 ? -0.376 12.472 -23.623 1.00 63.53 96 LEU A N 1
ATOM 740 C CA . LEU A 1 96 ? 1.057 12.520 -23.940 1.00 63.53 96 LEU A CA 1
ATOM 741 C C . LEU A 1 96 ? 1.934 11.658 -23.012 1.00 63.53 96 LEU A C 1
ATOM 743 O O . LEU A 1 96 ? 3.130 11.545 -23.257 1.00 63.53 96 LEU A O 1
ATOM 747 N N . ALA A 1 97 ? 1.365 11.017 -21.983 1.00 61.28 97 ALA A N 1
ATOM 748 C CA . ALA A 1 97 ? 2.103 10.306 -20.926 1.00 61.28 97 ALA A CA 1
ATOM 749 C C . ALA A 1 97 ? 3.006 11.208 -20.059 1.00 61.28 97 ALA A C 1
ATOM 751 O O . ALA A 1 97 ? 3.920 10.710 -19.400 1.00 61.28 97 ALA A O 1
ATOM 752 N N . LEU A 1 98 ? 2.759 12.521 -20.069 1.00 59.34 98 LEU A N 1
ATOM 753 C CA . LEU A 1 98 ? 3.594 13.544 -19.427 1.00 59.34 98 LEU A CA 1
ATOM 754 C C . LEU A 1 98 ? 2.953 14.130 -18.158 1.00 59.34 98 LEU A C 1
ATOM 756 O O . LEU A 1 98 ? 3.585 14.912 -17.451 1.00 59.34 98 LEU A O 1
ATOM 760 N N . GLY A 1 99 ? 1.695 13.787 -17.874 1.00 62.06 99 GLY A N 1
ATOM 761 C CA . GLY A 1 99 ? 0.903 14.404 -16.813 1.00 62.06 99 GLY A CA 1
ATOM 762 C C . GLY A 1 99 ? 1.266 13.980 -15.405 1.00 62.06 99 GLY A C 1
ATOM 763 O O . GLY A 1 99 ? 1.168 12.810 -15.059 1.00 62.06 99 GLY A O 1
ATOM 764 N N . VAL A 1 100 ? 1.588 14.969 -14.574 1.00 69.25 100 VAL A N 1
ATOM 765 C CA . VAL A 1 100 ? 1.435 14.869 -13.120 1.00 69.25 100 VAL A CA 1
ATOM 766 C C . VAL A 1 100 ? -0.067 14.857 -12.824 1.00 69.25 100 VAL A C 1
ATOM 768 O O . VAL A 1 100 ? -0.799 15.711 -13.327 1.00 69.25 100 VAL A O 1
ATOM 771 N N . GLY A 1 101 ? -0.528 13.877 -12.055 1.00 69.56 101 GLY A N 1
ATOM 772 C CA . GLY A 1 101 ? -1.922 13.768 -11.623 1.00 69.56 101 GLY A CA 1
ATOM 773 C C . GLY A 1 101 ? -2.096 14.280 -10.203 1.00 69.56 101 GLY A C 1
ATOM 774 O O . GLY A 1 101 ? -1.117 14.479 -9.485 1.00 69.56 101 GLY A O 1
ATOM 775 N N . THR A 1 102 ? -3.334 14.477 -9.785 1.00 72.94 102 THR A N 1
ATOM 776 C CA . THR A 1 102 ? -3.692 14.821 -8.415 1.00 72.94 102 THR A CA 1
ATOM 777 C C . THR A 1 102 ? -4.765 13.888 -7.888 1.00 72.94 102 THR A C 1
ATOM 779 O O . THR A 1 102 ? -5.787 13.726 -8.546 1.00 72.94 102 THR A O 1
ATOM 782 N N . LEU A 1 103 ? -4.569 13.298 -6.711 1.00 75.88 103 LEU A N 1
ATOM 783 C CA . L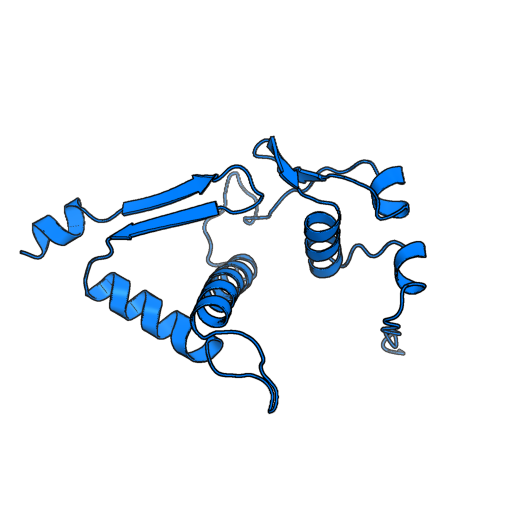EU A 1 103 ? -5.653 12.617 -6.002 1.00 75.88 103 LEU A CA 1
ATOM 784 C C . LEU A 1 103 ? -6.687 13.636 -5.503 1.00 75.88 103 LEU A C 1
ATOM 786 O O . LEU A 1 103 ? -6.358 14.806 -5.299 1.00 75.88 103 LEU A O 1
ATOM 790 N N . ASP A 1 104 ? -7.913 13.187 -5.259 1.00 70.38 104 ASP A N 1
ATOM 791 C CA . ASP A 1 104 ? -8.957 13.918 -4.519 1.00 70.38 104 ASP A CA 1
ATOM 792 C C . ASP A 1 104 ? -8.479 14.472 -3.168 1.00 70.38 104 ASP A C 1
ATOM 794 O O . ASP A 1 104 ? -8.860 15.566 -2.760 1.00 70.38 104 ASP A O 1
ATOM 798 N N . THR A 1 105 ? -7.553 13.769 -2.518 1.00 70.38 105 THR A N 1
ATOM 799 C CA . THR A 1 105 ? -6.860 14.222 -1.301 1.00 70.38 105 THR A CA 1
ATOM 800 C C . THR A 1 105 ? -5.864 15.374 -1.530 1.00 70.38 105 THR A C 1
ATOM 802 O O . THR A 1 105 ? -5.173 15.796 -0.599 1.00 70.38 105 THR A O 1
ATOM 805 N N . GLY A 1 106 ? -5.724 15.869 -2.764 1.00 70.38 106 GLY A N 1
ATOM 806 C CA . GLY A 1 106 ? -4.764 16.901 -3.167 1.00 70.38 106 GLY A CA 1
ATOM 807 C C . GLY A 1 106 ? -3.328 16.394 -3.367 1.00 70.38 106 GLY A C 1
ATOM 808 O O . GLY A 1 106 ? -2.402 17.192 -3.515 1.00 70.38 106 GLY A O 1
ATOM 809 N N . GLU A 1 107 ? -3.098 15.077 -3.346 1.00 74.88 107 GLU A N 1
ATOM 810 C CA . GLU A 1 107 ? -1.768 14.485 -3.550 1.00 74.88 107 GLU A CA 1
ATOM 811 C C . GLU A 1 107 ? -1.296 14.609 -4.990 1.00 74.88 107 GLU A C 1
ATOM 813 O O . GLU A 1 107 ? -2.031 14.213 -5.879 1.00 74.88 107 GLU A O 1
ATOM 818 N N . ARG A 1 108 ? -0.054 15.042 -5.238 1.00 77.38 108 ARG A N 1
ATOM 819 C CA . ARG A 1 108 ? 0.525 14.989 -6.589 1.00 77.38 108 ARG A CA 1
ATOM 820 C C . ARG A 1 108 ? 1.124 13.617 -6.886 1.00 77.38 108 ARG A C 1
ATOM 822 O O . ARG A 1 108 ? 1.984 13.149 -6.148 1.00 77.38 108 ARG A O 1
ATOM 829 N N . LEU A 1 109 ? 0.729 13.045 -8.014 1.00 77.94 109 LEU A N 1
ATOM 830 C CA . LEU A 1 109 ? 1.207 11.782 -8.556 1.00 77.94 109 LEU A CA 1
ATOM 831 C C . LEU A 1 109 ? 2.168 12.030 -9.716 1.00 77.94 109 LEU A C 1
ATOM 833 O O . LEU A 1 109 ? 1.887 12.836 -10.604 1.00 77.94 109 LEU A O 1
ATOM 837 N N . SER A 1 110 ? 3.282 11.306 -9.744 1.00 79.38 110 SER A N 1
ATOM 838 C CA . SER A 1 110 ? 4.193 11.295 -10.887 1.00 79.38 110 SER A CA 1
ATOM 839 C C . SER A 1 110 ? 3.506 10.724 -12.140 1.00 79.38 110 SER A C 1
ATOM 841 O O . SER A 1 110 ? 2.550 9.949 -12.022 1.00 79.38 110 SER A O 1
ATOM 843 N N . PRO A 1 111 ? 4.008 11.025 -13.351 1.00 76.25 111 PRO A N 1
ATOM 844 C CA . PRO A 1 111 ? 3.461 10.453 -14.583 1.00 76.25 111 PRO A CA 1
ATOM 845 C C . PRO A 1 111 ? 3.445 8.917 -14.608 1.00 76.25 111 PRO A C 1
ATOM 847 O O . PRO A 1 111 ? 2.563 8.313 -15.215 1.00 76.25 111 PRO A O 1
ATOM 850 N N . GLU A 1 112 ? 4.392 8.268 -13.928 1.00 77.75 112 GLU A N 1
ATOM 851 C CA . GLU A 1 112 ? 4.421 6.810 -13.780 1.00 77.75 112 GLU A CA 1
ATOM 852 C C . GLU A 1 112 ? 3.294 6.301 -12.869 1.00 77.75 112 GLU A C 1
ATOM 854 O O . GLU A 1 112 ? 2.612 5.336 -13.214 1.00 77.75 112 GLU A O 1
ATOM 859 N N . GLN A 1 113 ? 3.045 6.974 -11.739 1.00 77.31 113 GLN A N 1
ATOM 860 C CA . GLN A 1 113 ? 1.952 6.629 -10.822 1.00 77.31 113 GLN A CA 1
ATOM 861 C C . GLN A 1 113 ? 0.584 6.809 -11.491 1.00 77.31 113 GLN A C 1
ATOM 863 O O . GLN A 1 113 ? -0.267 5.927 -11.386 1.00 77.31 113 GLN A O 1
ATOM 868 N N . VAL A 1 114 ? 0.397 7.908 -12.232 1.00 79.50 114 VAL A N 1
ATOM 869 C CA . VAL A 1 114 ? -0.819 8.152 -13.024 1.00 79.50 114 VAL A CA 1
ATOM 870 C C . VAL A 1 114 ? -1.020 7.057 -14.065 1.00 79.50 114 VAL A C 1
ATOM 872 O O . VAL A 1 114 ? -2.127 6.549 -14.211 1.00 79.50 114 VAL A O 1
ATOM 875 N N . ARG A 1 115 ? 0.045 6.659 -14.772 1.00 73.19 115 ARG A N 1
ATOM 876 C CA . ARG A 1 115 ? -0.021 5.598 -15.782 1.00 73.19 115 ARG A CA 1
ATOM 877 C C . ARG A 1 115 ? -0.446 4.264 -15.188 1.00 73.19 115 ARG A C 1
ATOM 879 O O . ARG A 1 115 ? -1.297 3.606 -15.772 1.00 73.19 115 ARG A O 1
ATOM 886 N N . ARG A 1 116 ? 0.125 3.878 -14.044 1.00 74.12 116 ARG A N 1
ATOM 887 C CA . ARG A 1 116 ? -0.241 2.634 -13.357 1.00 74.12 116 ARG A CA 1
ATOM 888 C C . ARG A 1 116 ? -1.728 2.624 -12.995 1.00 74.12 116 ARG A C 1
ATOM 890 O O . ARG A 1 116 ? -2.436 1.730 -13.434 1.00 74.12 116 ARG A O 1
ATOM 897 N N . LEU A 1 117 ? -2.206 3.677 -12.327 1.00 76.88 117 LEU A N 1
ATOM 898 C CA . LEU A 1 117 ? -3.618 3.802 -11.943 1.00 76.88 117 LEU A CA 1
ATOM 899 C C . LEU A 1 117 ? -4.558 3.824 -13.157 1.00 76.88 117 LEU A C 1
ATOM 901 O O . LEU A 1 117 ? -5.618 3.209 -13.128 1.00 76.88 117 LEU A O 1
ATOM 905 N N . ALA A 1 118 ? -4.166 4.490 -14.245 1.00 72.38 118 ALA A N 1
ATOM 906 C CA . ALA A 1 118 ? -4.940 4.501 -15.482 1.00 72.38 118 ALA A CA 1
ATOM 907 C C . ALA A 1 118 ? -5.010 3.106 -16.135 1.00 72.38 118 ALA A C 1
ATOM 909 O O . ALA A 1 118 ? -6.082 2.699 -16.580 1.00 72.38 118 ALA A O 1
ATOM 910 N N . CYS A 1 119 ? -3.910 2.344 -16.142 1.00 71.62 119 CYS A N 1
ATOM 911 C CA . CYS A 1 119 ? -3.906 0.950 -16.597 1.00 71.62 119 CYS A CA 1
ATOM 912 C C . CYS A 1 119 ? -4.823 0.065 -15.739 1.00 71.62 119 CYS A C 1
ATOM 914 O O . CYS A 1 119 ? -5.602 -0.707 -16.298 1.00 71.62 119 CYS A O 1
ATOM 916 N N . ASP A 1 120 ? -4.777 0.211 -14.413 1.00 68.88 120 ASP A N 1
ATOM 917 C CA . ASP A 1 120 ? -5.627 -0.547 -13.485 1.00 68.88 120 ASP A CA 1
ATOM 918 C C . ASP A 1 120 ? -7.116 -0.212 -13.686 1.00 68.88 120 ASP A C 1
ATOM 920 O O . ASP A 1 120 ? -7.969 -1.102 -13.700 1.00 68.88 120 ASP A O 1
ATOM 924 N N . ALA A 1 121 ? -7.424 1.061 -13.959 1.00 68.69 121 ALA A N 1
ATOM 925 C CA . ALA A 1 121 ? -8.760 1.544 -14.313 1.00 68.69 121 ALA A CA 1
ATOM 926 C C . ALA A 1 121 ? -9.177 1.239 -15.769 1.00 68.69 121 ALA A C 1
ATOM 928 O O . ALA A 1 121 ? -10.273 1.614 -16.185 1.00 68.69 121 ALA A O 1
ATOM 929 N N . LYS A 1 122 ? -8.322 0.574 -16.561 1.00 65.25 122 LYS A N 1
ATOM 930 C CA . LYS A 1 122 ? -8.514 0.293 -18.000 1.00 65.25 122 LYS A CA 1
ATOM 931 C C . LYS A 1 122 ? -8.701 1.544 -18.876 1.00 65.25 122 LYS A C 1
ATOM 933 O O . LYS A 1 122 ? -9.260 1.468 -19.969 1.00 65.25 122 LYS A O 1
ATOM 938 N N . ILE A 1 123 ? -8.184 2.687 -18.437 1.00 68.75 123 ILE A N 1
ATOM 939 C CA . ILE A 1 123 ? -8.134 3.936 -19.199 1.00 68.75 123 ILE A CA 1
ATOM 940 C C . ILE A 1 123 ? -6.783 3.979 -19.922 1.00 68.75 123 ILE A C 1
ATOM 942 O O . ILE A 1 123 ? -5.779 4.415 -19.364 1.00 68.75 123 ILE A O 1
ATOM 946 N N . ILE A 1 124 ? -6.739 3.495 -21.167 1.00 63.66 124 ILE A N 1
ATOM 947 C CA . ILE A 1 124 ? -5.496 3.403 -21.951 1.00 63.66 124 ILE A CA 1
ATOM 948 C C . ILE A 1 124 ? -5.561 4.364 -23.147 1.00 63.66 124 ILE A C 1
ATOM 950 O O . ILE A 1 124 ? -6.283 4.100 -24.111 1.00 63.66 124 ILE A O 1
ATOM 954 N N . PRO A 1 125 ? -4.799 5.474 -23.132 1.00 60.12 125 PRO A N 1
ATOM 955 C CA . PRO A 1 125 ? -4.652 6.340 -24.292 1.00 60.12 125 PRO A CA 1
ATOM 956 C C . PRO A 1 125 ? -4.025 5.594 -25.487 1.00 60.12 125 PRO A C 1
ATOM 958 O O . PRO A 1 125 ? -3.047 4.863 -25.306 1.00 60.12 125 PRO A O 1
ATOM 961 N N . PRO A 1 126 ? -4.488 5.833 -26.730 1.00 56.38 126 PRO A N 1
ATOM 962 C CA . PRO A 1 126 ? -3.962 5.164 -27.928 1.00 56.38 126 PRO A CA 1
ATOM 963 C C . PRO A 1 126 ? -2.448 5.341 -28.144 1.00 56.38 126 PRO A C 1
ATOM 965 O O . PRO A 1 126 ? -1.779 4.462 -28.677 1.00 56.38 126 PRO A O 1
ATOM 968 N N . SER A 1 127 ? -1.887 6.467 -27.700 1.00 61.69 127 SER A N 1
ATOM 969 C CA . SER A 1 127 ? -0.456 6.797 -27.769 1.00 61.69 127 SER A CA 1
ATOM 970 C C . SER A 1 127 ? 0.429 5.923 -26.872 1.00 61.69 127 SER A C 1
ATOM 972 O O . SER A 1 127 ? 1.623 5.806 -27.135 1.00 61.69 127 SER A O 1
ATOM 974 N N . TRP A 1 128 ? -0.120 5.299 -25.825 1.00 58.84 128 TRP A N 1
ATOM 975 C CA . TRP A 1 128 ? 0.646 4.468 -24.886 1.00 58.84 128 TRP A CA 1
ATOM 976 C C . TRP A 1 128 ? 0.845 3.037 -25.397 1.00 58.84 128 TRP A C 1
ATOM 978 O O . TRP A 1 128 ? 1.790 2.364 -24.989 1.00 58.84 128 TRP A O 1
ATOM 988 N N . VAL A 1 129 ? 0.013 2.598 -26.348 1.00 57.25 129 VAL A N 1
ATOM 989 C CA . VAL A 1 129 ? 0.098 1.273 -26.986 1.00 57.25 129 VAL A CA 1
ATOM 990 C C . VAL A 1 129 ? 1.362 1.138 -27.850 1.00 57.25 129 VAL A C 1
ATOM 992 O O . VAL A 1 129 ? 1.894 0.042 -28.004 1.00 57.25 129 VAL A O 1
ATOM 995 N N . ALA A 1 130 ? 1.905 2.251 -28.357 1.00 50.97 130 ALA A N 1
ATOM 996 C CA . ALA A 1 130 ? 3.109 2.256 -29.191 1.00 50.97 130 ALA A CA 1
ATOM 997 C C . ALA A 1 130 ? 4.424 2.086 -28.397 1.00 50.97 130 ALA A C 1
ATOM 999 O O . ALA A 1 130 ? 5.447 1.732 -28.980 1.00 50.97 130 ALA A O 1
ATOM 1000 N N . MET A 1 131 ? 4.415 2.278 -27.070 1.00 49.34 131 MET A N 1
ATOM 1001 C CA . MET A 1 131 ? 5.601 2.168 -26.209 1.00 49.34 131 MET A CA 1
ATOM 1002 C C . MET A 1 131 ? 5.732 0.755 -25.601 1.00 49.34 131 MET A C 1
ATOM 1004 O O . MET A 1 131 ? 5.841 0.576 -24.392 1.00 49.34 131 MET A O 1
ATOM 1008 N N . GLY A 1 132 ? 5.709 -0.273 -26.455 1.00 44.62 132 GLY A N 1
ATOM 1009 C CA . GLY A 1 132 ? 6.415 -1.530 -26.185 1.00 44.62 132 GLY A CA 1
ATOM 1010 C C . GLY A 1 132 ? 5.766 -2.605 -25.305 1.00 44.62 132 GLY A C 1
ATOM 1011 O O . GLY A 1 132 ? 6.501 -3.478 -24.854 1.00 44.62 132 GLY A O 1
ATOM 1012 N N . ARG A 1 133 ? 4.442 -2.632 -25.093 1.00 44.00 133 ARG A N 1
ATOM 1013 C CA . ARG A 1 133 ? 3.717 -3.872 -24.725 1.00 44.00 133 ARG A CA 1
ATOM 1014 C C . ARG A 1 133 ? 2.333 -3.890 -25.371 1.00 44.00 133 ARG A C 1
ATOM 1016 O O . ARG A 1 133 ? 1.366 -3.384 -24.811 1.00 44.00 133 ARG A O 1
ATOM 1023 N N . SER A 1 134 ? 2.252 -4.479 -26.562 1.00 36.69 134 SER A N 1
ATOM 1024 C CA . SER A 1 134 ? 0.987 -4.799 -27.217 1.00 36.69 134 SER A CA 1
ATOM 1025 C C . SER A 1 134 ? 0.257 -5.881 -26.417 1.00 36.69 134 SER A C 1
ATOM 1027 O O . SER A 1 134 ? 0.628 -7.052 -26.472 1.00 36.69 134 SER A O 1
ATOM 1029 N N . TRP A 1 135 ? -0.789 -5.506 -25.691 1.00 39.38 135 TRP A N 1
ATOM 1030 C CA . TRP A 1 135 ? -1.844 -6.442 -25.317 1.00 39.38 135 TRP A CA 1
ATOM 1031 C C . TRP A 1 135 ? -2.986 -6.215 -26.298 1.00 39.38 135 TRP A C 1
ATOM 1033 O O . TRP A 1 135 ? -3.821 -5.335 -26.106 1.00 39.38 135 TRP A O 1
ATOM 1043 N N . THR A 1 136 ? -2.988 -6.958 -27.402 1.00 38.50 136 THR A N 1
ATOM 1044 C CA . THR A 1 136 ? -4.188 -7.074 -28.229 1.00 38.50 136 THR A CA 1
ATOM 1045 C C . THR A 1 136 ? -5.206 -7.858 -27.417 1.00 38.50 136 THR A C 1
ATOM 1047 O O . THR A 1 136 ? -5.097 -9.075 -27.287 1.00 38.50 136 THR A O 1
ATOM 1050 N N . TRP A 1 137 ? -6.170 -7.148 -26.835 1.00 41.53 137 TRP A N 1
ATOM 1051 C CA . TRP A 1 137 ? -7.430 -7.751 -26.426 1.00 41.53 137 TRP A CA 1
ATOM 1052 C C . TRP A 1 137 ? -8.067 -8.354 -27.679 1.00 41.53 137 TRP A C 1
ATOM 1054 O O . TRP A 1 137 ? -8.499 -7.621 -28.568 1.00 41.53 137 TRP A O 1
ATOM 1064 N N . ALA A 1 138 ? -8.090 -9.682 -27.768 1.00 37.56 138 ALA A N 1
ATOM 1065 C CA . ALA A 1 138 ? -9.068 -10.354 -28.602 1.00 37.56 138 ALA A CA 1
ATOM 1066 C C . ALA A 1 138 ? -10.431 -10.067 -27.963 1.00 37.56 138 ALA A C 1
ATOM 1068 O O . ALA A 1 138 ? -10.671 -10.435 -26.811 1.00 37.56 138 ALA A O 1
ATOM 1069 N N . ALA A 1 139 ? -11.276 -9.321 -28.672 1.00 33.59 139 ALA A N 1
ATOM 1070 C CA . ALA A 1 139 ? -12.685 -9.226 -28.329 1.00 33.59 139 ALA A CA 1
ATOM 1071 C C . ALA A 1 139 ? -13.276 -10.650 -28.298 1.00 33.59 139 ALA A C 1
ATOM 1073 O O . ALA A 1 139 ? -12.853 -11.481 -29.103 1.00 33.59 139 ALA A O 1
ATOM 1074 N N . PRO A 1 140 ? -14.213 -10.967 -27.391 1.00 39.22 140 PRO A N 1
ATOM 1075 C CA . PRO A 1 140 ? -14.988 -12.182 -27.540 1.00 39.22 140 PRO A CA 1
ATOM 1076 C C . PRO A 1 140 ? -15.915 -11.985 -28.740 1.00 39.22 140 PRO A C 1
ATOM 1078 O O . PRO A 1 140 ? -16.762 -11.089 -28.744 1.00 39.22 140 PRO A O 1
ATOM 1081 N N . ASP A 1 141 ? -15.696 -12.784 -29.776 1.00 41.53 141 ASP A N 1
ATOM 1082 C CA . ASP A 1 141 ? -16.638 -12.941 -30.872 1.00 41.53 141 ASP A CA 1
ATOM 1083 C C . ASP A 1 141 ? -17.946 -13.521 -30.312 1.00 41.53 141 ASP A C 1
ATOM 1085 O O . ASP A 1 141 ? -17.895 -14.522 -29.602 1.00 41.53 141 ASP A O 1
ATOM 1089 N N . GLY A 1 142 ? -19.076 -12.899 -30.670 1.00 37.25 142 GLY A N 1
ATOM 1090 C CA . GLY A 1 142 ? -20.395 -13.542 -30.819 1.00 37.25 142 GLY A CA 1
ATOM 1091 C C . GLY A 1 142 ? -21.027 -14.190 -29.595 1.00 37.25 142 GLY A C 1
ATOM 1092 O O . GLY A 1 142 ? -20.712 -15.367 -29.327 1.00 37.25 142 GLY A O 1
#

InterPro domains:
  IPR003870 Domain of unknown function DUF222 [PF02720] (3-123)